Protein AF-A0A0G0EXT1-F1 (afdb_monomer_lite)

Radius of gyration: 15.48 Å; chains: 1; bounding box: 38×27×37 Å

Foldseek 3Di:
DDDPVAEAEDPDLPDDDDPNHHYHYDPVSVVSDQAADQEQEDEAPLQLDDPVSVVVCVVCVVSNYLKYWYKFFDADPNRNRRCVVVVSLVVSVKDWDADPVDPRMIIIIDD

Sequence (111 aa):
MLGSKNVHIIDNRKGKIKKGLINVLPLGYLKFHKIKADLFISTWALSESSKFSQDYVTEHDWFG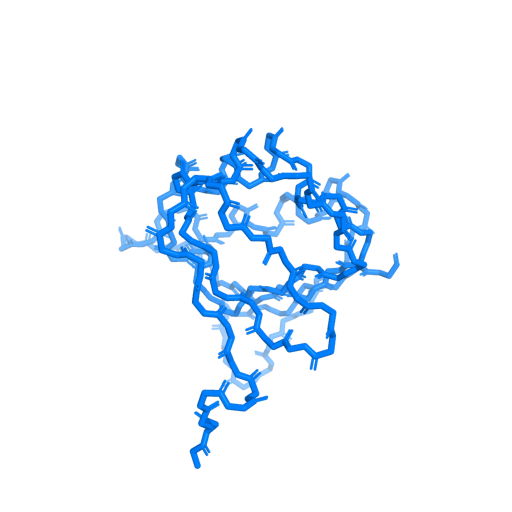AKSFLLTFQKGSKSFPYADNIGKLLREKGGTIKGISFLPNNYYGFKT

Secondary structure (DSSP, 8-state):
---TTTEEE--STT--PPTTSEEE--GGGGGGS----SEEEEESTTTTS-HHHHHHHHHTGGGG-SEEEEEEE---SS-TTTTHHHHHHHHTT-EEEE-TTSTTEEEEEE-

Structure (mmCIF, N/CA/C/O backbone):
data_AF-A0A0G0EXT1-F1
#
_entry.id   AF-A0A0G0EXT1-F1
#
loop_
_atom_site.group_PDB
_atom_site.id
_atom_site.type_symbol
_atom_site.label_atom_id
_atom_site.label_alt_id
_atom_site.label_comp_id
_atom_site.label_asym_id
_atom_site.labe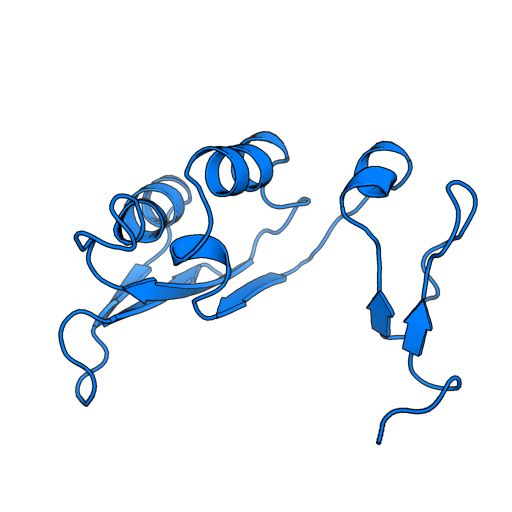l_entity_id
_atom_site.label_seq_id
_atom_site.pdbx_PDB_ins_code
_atom_site.Cartn_x
_atom_site.Cartn_y
_atom_site.Cartn_z
_atom_site.occupancy
_atom_site.B_iso_or_equiv
_atom_site.auth_seq_id
_atom_site.auth_comp_id
_atom_site.auth_asym_id
_atom_site.auth_atom_id
_atom_site.pdbx_PDB_model_num
ATOM 1 N N . MET A 1 1 ? -23.551 -10.662 0.046 1.00 52.56 1 MET A N 1
ATOM 2 C CA . MET A 1 1 ? -23.030 -9.334 0.451 1.00 52.56 1 MET A CA 1
ATOM 3 C C . MET A 1 1 ? -22.707 -9.352 1.935 1.00 52.56 1 MET A C 1
ATOM 5 O O . MET A 1 1 ? -23.465 -9.940 2.697 1.00 52.56 1 MET A O 1
ATOM 9 N N . LEU A 1 2 ? -21.595 -8.745 2.348 1.00 70.94 2 LEU A N 1
ATOM 10 C CA . LEU A 1 2 ? -21.266 -8.584 3.766 1.00 70.94 2 LEU A CA 1
ATOM 11 C C . LEU A 1 2 ? -22.110 -7.431 4.334 1.00 70.94 2 LEU A C 1
ATOM 13 O O . LEU A 1 2 ? -21.998 -6.306 3.862 1.00 70.94 2 LEU A O 1
ATOM 17 N N . GLY A 1 3 ? -22.992 -7.714 5.295 1.00 77.19 3 GLY A N 1
ATOM 18 C CA . GLY A 1 3 ? -23.817 -6.694 5.954 1.00 77.19 3 GLY A CA 1
ATOM 19 C C . GLY A 1 3 ? -23.104 -6.014 7.127 1.00 77.19 3 GLY A C 1
ATOM 20 O O . GLY A 1 3 ? -21.995 -6.396 7.504 1.00 77.19 3 GLY A O 1
ATOM 21 N N . SER A 1 4 ? -23.783 -5.065 7.777 1.00 77.00 4 SER A N 1
ATOM 22 C CA . SER A 1 4 ? -23.300 -4.337 8.970 1.00 77.00 4 SER A CA 1
ATOM 23 C C . SER A 1 4 ? -22.904 -5.233 10.153 1.00 77.00 4 SER A C 1
ATOM 25 O O . SER A 1 4 ? -22.195 -4.795 11.054 1.00 77.00 4 SER A O 1
ATOM 27 N N . LYS A 1 5 ? -23.322 -6.505 10.142 1.00 85.56 5 LYS A N 1
ATOM 28 C CA . LYS A 1 5 ? -22.896 -7.525 11.109 1.00 85.56 5 LYS A CA 1
ATOM 29 C C . LYS A 1 5 ? -21.440 -7.973 10.928 1.00 85.56 5 LYS A C 1
ATOM 31 O O . LYS A 1 5 ? -20.865 -8.472 11.883 1.00 85.56 5 LYS A O 1
ATOM 36 N N . ASN A 1 6 ? -20.860 -7.790 9.737 1.00 90.75 6 ASN A N 1
ATOM 37 C CA . ASN A 1 6 ? -19.523 -8.279 9.372 1.00 90.75 6 ASN A CA 1
ATOM 38 C C . ASN A 1 6 ? -18.531 -7.147 9.054 1.00 90.75 6 ASN A C 1
ATOM 40 O O . ASN A 1 6 ? -17.320 -7.368 9.086 1.00 90.75 6 ASN A O 1
ATOM 44 N N . VAL A 1 7 ? -19.031 -5.946 8.742 1.00 93.94 7 VAL A N 1
ATOM 45 C CA . VAL A 1 7 ? -18.221 -4.781 8.358 1.00 93.94 7 VAL A CA 1
ATOM 46 C C . VAL A 1 7 ? -18.471 -3.631 9.326 1.00 93.94 7 VAL A C 1
ATOM 48 O O . VAL A 1 7 ? -19.611 -3.225 9.544 1.00 93.94 7 VAL A O 1
ATOM 51 N N . HIS A 1 8 ? -17.395 -3.075 9.875 1.00 93.88 8 HIS A N 1
ATOM 52 C CA . HIS A 1 8 ? -17.411 -1.860 10.675 1.00 93.88 8 HIS A CA 1
ATOM 53 C C . HIS A 1 8 ? -16.685 -0.736 9.934 1.00 93.88 8 HIS A C 1
ATOM 55 O O . HIS A 1 8 ? -15.472 -0.787 9.750 1.00 93.88 8 HIS A O 1
ATOM 61 N N . ILE A 1 9 ? -17.424 0.291 9.521 1.00 94.50 9 ILE A N 1
ATOM 62 C CA . ILE A 1 9 ? -16.841 1.514 8.962 1.00 94.50 9 ILE A CA 1
ATOM 63 C C . ILE A 1 9 ? -16.478 2.448 10.120 1.00 94.50 9 ILE A C 1
ATOM 65 O O . ILE A 1 9 ? -17.316 2.722 10.980 1.00 94.50 9 ILE A O 1
ATOM 69 N N . ILE A 1 10 ? -15.230 2.915 10.147 1.00 94.56 10 ILE A N 1
ATOM 70 C CA . ILE A 1 10 ? -14.729 3.899 11.110 1.00 94.56 10 ILE A CA 1
ATOM 71 C C . ILE A 1 10 ? -14.854 5.280 10.463 1.00 94.56 10 ILE A C 1
ATOM 73 O O . ILE A 1 10 ? -13.997 5.709 9.696 1.00 94.56 10 ILE A O 1
ATOM 77 N N . ASP A 1 11 ? -15.948 5.969 10.758 1.00 93.19 11 ASP A N 1
ATOM 78 C CA . ASP A 1 11 ? -16.329 7.246 10.142 1.00 93.19 11 ASP A CA 1
ATOM 79 C C . ASP A 1 11 ? -15.909 8.483 10.953 1.00 93.19 11 ASP A C 1
ATOM 81 O O . ASP A 1 11 ? -16.135 9.616 10.535 1.00 93.19 11 ASP A O 1
ATOM 85 N N . ASN A 1 12 ? -15.256 8.291 12.101 1.00 92.31 12 ASN A N 1
ATOM 86 C CA . ASN A 1 12 ? -14.780 9.379 12.944 1.00 92.31 12 ASN A CA 1
ATOM 87 C C . ASN A 1 12 ? -13.476 9.025 13.675 1.00 92.31 12 ASN A C 1
ATOM 89 O O . ASN A 1 12 ? -13.129 7.861 13.865 1.00 92.31 12 ASN A O 1
ATOM 93 N N . ARG A 1 13 ? -12.768 10.058 14.152 1.00 92.56 13 ARG A N 1
ATOM 94 C CA . ARG A 1 13 ? -11.441 9.938 14.792 1.00 92.56 13 ARG A CA 1
ATOM 95 C C . ARG A 1 13 ? -11.430 9.127 16.092 1.00 92.56 13 ARG A C 1
ATOM 97 O O . ARG A 1 13 ? -10.363 8.698 16.511 1.00 92.56 13 ARG A O 1
ATOM 104 N N . LYS A 1 14 ? -12.582 8.985 16.754 1.00 91.81 14 LYS A N 1
ATOM 105 C CA . LYS A 1 14 ? -12.738 8.252 18.022 1.00 91.81 14 LYS A CA 1
ATOM 106 C C . LYS A 1 14 ? -13.292 6.840 17.813 1.00 91.81 14 LYS A C 1
ATOM 108 O O . LYS A 1 14 ? -13.469 6.117 18.797 1.00 91.81 14 LYS A O 1
ATOM 113 N N . GLY A 1 15 ? -13.597 6.460 16.570 1.00 91.50 15 GLY A N 1
ATOM 114 C CA . GLY A 1 15 ? -14.012 5.104 16.249 1.00 91.50 15 GLY A CA 1
ATOM 115 C C . GLY A 1 15 ? -12.933 4.108 16.662 1.00 91.50 15 GLY A C 1
ATOM 116 O O . GLY A 1 15 ? -11.756 4.440 16.766 1.00 91.50 15 GLY A O 1
ATOM 117 N N . LYS A 1 16 ? -13.345 2.886 16.988 1.00 91.62 16 LYS A N 1
ATOM 118 C CA . LYS A 1 16 ? -12.437 1.846 17.475 1.00 91.62 16 LYS A CA 1
ATOM 119 C C . LYS A 1 16 ? -12.490 0.661 16.536 1.00 91.62 16 LYS A C 1
ATOM 121 O O . LYS A 1 16 ? -13.555 0.306 16.044 1.00 91.62 16 LYS A O 1
ATOM 126 N N . ILE A 1 17 ? -11.353 -0.003 16.371 1.00 91.81 17 ILE A N 1
ATOM 127 C CA . ILE A 1 17 ? -11.312 -1.301 15.705 1.00 91.81 17 ILE A CA 1
ATOM 128 C C . ILE A 1 17 ? -12.162 -2.291 16.507 1.00 91.81 17 ILE A C 1
ATOM 130 O O . ILE A 1 17 ? -11.956 -2.475 17.709 1.00 91.81 17 ILE A O 1
ATOM 134 N N . LYS A 1 18 ? -13.108 -2.948 15.836 1.00 92.50 18 LYS A N 1
ATOM 135 C CA . LYS A 1 18 ? -13.932 -4.019 16.400 1.00 92.50 18 LYS A CA 1
ATOM 136 C C . LYS A 1 18 ? -13.345 -5.372 16.019 1.00 92.50 18 LYS A C 1
ATOM 138 O O . LYS A 1 18 ? -13.285 -5.723 14.840 1.00 92.50 18 LYS A O 1
ATOM 143 N N . LYS A 1 19 ? -12.908 -6.134 17.025 1.00 90.75 19 LYS A N 1
ATOM 144 C CA . LYS A 1 19 ? -12.367 -7.488 16.844 1.00 90.75 19 LYS A CA 1
ATOM 145 C C . LYS A 1 19 ? -13.422 -8.404 16.213 1.00 90.75 19 LYS A C 1
ATOM 147 O O . LYS A 1 19 ? -14.590 -8.335 16.575 1.00 90.75 19 LYS A O 1
ATOM 152 N N . GLY A 1 20 ? -12.991 -9.265 15.292 1.00 90.50 20 GLY A N 1
ATOM 153 C CA . GLY A 1 20 ? -13.863 -10.216 14.595 1.00 90.50 20 GLY A CA 1
ATOM 154 C C . GLY A 1 20 ? -14.627 -9.631 13.405 1.00 90.50 20 GLY A C 1
ATOM 155 O O . GLY A 1 20 ? -15.328 -10.376 12.731 1.00 90.50 20 GLY A O 1
ATOM 156 N N . LEU A 1 21 ? -14.477 -8.331 13.123 1.00 92.44 21 LEU A N 1
ATOM 157 C CA . LEU A 1 21 ? -15.096 -7.662 11.977 1.00 92.44 21 LEU A CA 1
ATOM 158 C C . LEU A 1 21 ? -14.049 -7.189 10.965 1.00 92.44 21 LEU A C 1
ATOM 160 O O . LEU A 1 21 ? -12.887 -6.949 11.304 1.00 92.44 21 LEU A O 1
ATOM 164 N N . ILE A 1 22 ? -14.495 -6.967 9.731 1.00 93.38 22 ILE A N 1
ATOM 165 C CA . ILE A 1 22 ? -13.734 -6.216 8.731 1.00 93.38 22 ILE A CA 1
ATOM 166 C C . ILE A 1 22 ? -13.868 -4.735 9.073 1.00 93.38 22 ILE A C 1
ATOM 168 O O . ILE A 1 22 ? -14.967 -4.185 9.042 1.00 93.38 22 ILE A O 1
ATOM 172 N N . ASN A 1 23 ? -12.757 -4.090 9.418 1.00 93.62 23 ASN A N 1
ATOM 173 C CA . ASN A 1 23 ? -12.745 -2.677 9.778 1.00 93.62 23 ASN A CA 1
ATOM 174 C C . ASN A 1 23 ? -12.294 -1.844 8.576 1.00 93.62 23 ASN A C 1
ATOM 176 O O . ASN A 1 23 ? -11.185 -2.030 8.080 1.00 93.62 23 ASN A O 1
ATOM 180 N N . VAL A 1 24 ? -13.141 -0.923 8.123 1.00 94.56 24 VAL A N 1
ATOM 181 C CA . VAL A 1 24 ? -12.814 0.026 7.053 1.00 94.56 24 VAL A CA 1
ATOM 182 C C . VAL A 1 24 ? -12.390 1.336 7.704 1.00 94.56 24 VAL A C 1
ATOM 184 O O . VAL A 1 24 ? -13.218 2.045 8.276 1.00 94.56 24 VAL A O 1
ATOM 187 N N . LEU A 1 25 ? -11.093 1.634 7.640 1.00 93.56 25 LEU A N 1
ATOM 188 C CA . LEU A 1 25 ? -10.484 2.827 8.223 1.00 93.56 25 LEU A CA 1
ATOM 189 C C . LEU A 1 25 ? -10.026 3.782 7.110 1.00 93.56 25 LEU A C 1
ATOM 191 O O . LEU A 1 25 ? -9.133 3.421 6.342 1.00 93.56 25 LEU A O 1
ATOM 195 N N . PRO A 1 26 ? -10.572 5.007 7.029 1.00 92.00 26 PRO A N 1
ATOM 196 C CA . PRO A 1 26 ? -10.030 6.041 6.159 1.00 92.00 26 PRO A CA 1
ATOM 197 C C . PRO A 1 26 ? -8.576 6.364 6.518 1.00 92.00 26 PRO A C 1
ATOM 199 O O . PRO A 1 26 ? -8.256 6.591 7.687 1.00 92.00 26 PRO A O 1
ATOM 202 N N . LEU A 1 27 ? -7.703 6.464 5.511 1.00 86.88 27 LEU A N 1
ATOM 203 C CA . LEU A 1 27 ? -6.266 6.695 5.712 1.00 86.88 27 LEU A CA 1
ATOM 204 C C . LEU A 1 27 ? -5.976 7.955 6.546 1.00 86.88 27 LEU A C 1
ATOM 206 O O . LEU A 1 27 ? -5.109 7.942 7.414 1.00 86.88 27 LEU A O 1
ATOM 210 N N . GLY A 1 28 ? -6.762 9.024 6.367 1.00 88.06 28 GLY A N 1
ATOM 211 C CA . GLY A 1 28 ? -6.628 10.268 7.138 1.00 88.06 28 GLY A CA 1
ATOM 212 C C . GLY A 1 28 ? -6.860 10.114 8.648 1.00 88.06 28 GLY A C 1
ATOM 213 O O . GLY A 1 28 ? -6.483 10.998 9.424 1.00 88.06 28 GLY A O 1
ATOM 214 N N . TYR A 1 29 ? -7.456 9.002 9.085 1.00 91.50 29 TYR A N 1
ATOM 215 C CA . TYR A 1 29 ? -7.648 8.681 10.497 1.00 91.50 29 TYR A CA 1
ATOM 216 C C . TYR A 1 29 ? -6.584 7.742 11.058 1.00 91.50 29 TYR A C 1
ATOM 218 O O . TYR A 1 29 ? -6.552 7.553 12.274 1.00 91.50 29 TYR A O 1
ATOM 226 N N . LEU A 1 30 ? -5.681 7.209 10.229 1.00 88.31 30 LEU A N 1
ATOM 227 C CA . LEU A 1 30 ? -4.645 6.272 10.659 1.00 88.31 30 LEU A CA 1
ATOM 228 C C . LEU A 1 30 ? -3.814 6.815 11.827 1.00 88.31 30 LEU A C 1
ATOM 230 O O . LEU A 1 30 ? -3.578 6.094 12.785 1.00 88.31 30 LEU A O 1
ATOM 234 N N . LYS A 1 31 ? -3.460 8.105 11.822 1.00 88.50 31 LYS A N 1
ATOM 235 C CA . LYS A 1 31 ? -2.688 8.740 12.909 1.00 88.50 31 LYS A CA 1
ATOM 236 C C . LYS A 1 31 ? -3.354 8.696 14.292 1.00 88.50 31 LYS A C 1
ATOM 238 O O . LYS A 1 31 ? -2.689 8.919 15.296 1.00 88.50 31 LYS A O 1
ATOM 243 N N . PHE A 1 32 ? -4.661 8.438 14.353 1.00 91.12 32 PHE A N 1
ATOM 244 C CA . PHE A 1 32 ? -5.412 8.282 15.603 1.00 91.12 32 PHE A CA 1
ATOM 245 C C . PHE A 1 32 ? -5.563 6.811 16.024 1.00 91.12 32 PHE A C 1
ATOM 247 O O . PHE A 1 32 ? -6.160 6.529 17.060 1.00 91.12 32 PHE A O 1
ATOM 254 N N . HIS A 1 33 ? -5.032 5.874 15.235 1.00 89.50 33 HIS A N 1
ATOM 255 C CA . HIS A 1 33 ? -5.193 4.439 15.422 1.00 89.50 33 HIS A CA 1
ATOM 256 C C . HIS A 1 33 ? -3.832 3.746 15.437 1.00 89.50 33 HIS A C 1
ATOM 258 O O . HIS A 1 33 ? -3.044 3.844 14.501 1.00 89.50 33 HIS A O 1
ATOM 264 N N . LYS A 1 34 ? -3.566 2.967 16.486 1.00 85.44 34 LYS A N 1
ATOM 265 C CA . LYS A 1 34 ? -2.390 2.098 16.519 1.00 85.44 34 LYS A CA 1
ATOM 266 C C . LYS A 1 34 ? -2.711 0.795 15.793 1.00 85.44 34 LYS A C 1
ATOM 268 O O . LYS A 1 34 ? -3.387 -0.068 16.349 1.00 85.44 34 LYS A O 1
ATOM 273 N N . ILE A 1 35 ? -2.238 0.670 14.557 1.00 88.19 35 ILE A N 1
ATOM 274 C CA . ILE A 1 35 ? -2.371 -0.552 13.762 1.00 88.19 35 ILE A CA 1
ATOM 275 C C . ILE A 1 35 ? -1.120 -1.407 13.943 1.00 88.19 35 ILE A C 1
ATOM 277 O O . ILE A 1 35 ? 0.001 -0.904 13.929 1.00 88.19 35 ILE A O 1
ATOM 281 N N . LYS A 1 36 ? -1.334 -2.705 14.141 1.00 89.50 36 LYS A N 1
ATOM 282 C CA . LYS A 1 36 ? -0.294 -3.726 14.090 1.00 89.50 36 LYS A CA 1
ATOM 283 C C . LYS A 1 36 ? -0.874 -4.906 13.330 1.00 89.50 36 LYS A C 1
ATOM 285 O O . LYS A 1 36 ? -1.574 -5.728 13.916 1.00 89.50 36 LYS A O 1
ATOM 290 N N . ALA A 1 37 ? -0.672 -4.908 12.021 1.00 91.19 37 ALA A N 1
ATOM 291 C CA . ALA A 1 37 ? -1.109 -6.002 11.170 1.00 91.19 37 ALA A CA 1
ATOM 292 C C . ALA A 1 37 ? -0.109 -7.164 11.239 1.00 91.19 37 ALA A C 1
ATOM 294 O O . ALA A 1 37 ? 1.081 -6.953 11.448 1.00 91.19 37 ALA A O 1
ATOM 295 N N . ASP A 1 38 ? -0.579 -8.390 11.029 1.00 94.25 38 ASP A N 1
ATOM 296 C CA . ASP A 1 38 ? 0.308 -9.543 10.829 1.00 94.25 38 ASP A CA 1
ATOM 297 C C . ASP A 1 38 ? 0.723 -9.671 9.351 1.00 94.25 38 ASP A C 1
ATOM 299 O O . ASP A 1 38 ? 1.854 -10.055 9.040 1.00 94.25 38 ASP A O 1
ATOM 303 N N . LEU A 1 39 ? -0.178 -9.274 8.445 1.00 96.31 39 LEU A N 1
ATOM 304 C CA . LEU A 1 39 ? -0.050 -9.378 6.995 1.00 96.31 39 LEU A CA 1
ATOM 305 C C . LEU A 1 39 ? -0.512 -8.082 6.316 1.00 96.31 39 LEU A C 1
ATOM 307 O O . LEU A 1 39 ? -1.621 -7.607 6.564 1.00 96.31 39 LEU A O 1
ATOM 311 N N . PHE A 1 40 ? 0.316 -7.555 5.418 1.00 96.56 40 PHE A N 1
ATOM 312 C CA . PHE A 1 40 ? -0.058 -6.486 4.498 1.00 96.56 40 PHE A CA 1
ATOM 313 C C . PHE A 1 40 ? -0.345 -7.066 3.111 1.00 96.56 40 PHE A C 1
ATOM 315 O O . PHE A 1 40 ? 0.492 -7.772 2.542 1.00 96.56 40 PHE A O 1
ATOM 322 N N . ILE A 1 41 ? -1.520 -6.754 2.561 1.00 97.38 41 ILE A N 1
ATOM 323 C CA . ILE A 1 41 ? -1.939 -7.196 1.228 1.00 97.38 41 ILE A CA 1
ATOM 324 C C . ILE A 1 41 ? -2.213 -5.974 0.361 1.00 97.38 41 ILE A C 1
ATOM 326 O O . ILE A 1 41 ? -2.991 -5.102 0.746 1.00 97.38 41 ILE A O 1
ATOM 330 N N . SER A 1 42 ? -1.627 -5.931 -0.831 1.00 97.06 42 SER A N 1
ATOM 331 C CA . SER A 1 42 ? -2.043 -4.986 -1.864 1.00 97.06 42 SER A CA 1
ATOM 332 C C . SER A 1 42 ? -1.945 -5.630 -3.232 1.00 97.06 42 SER A C 1
ATOM 334 O O . SER A 1 42 ? -0.863 -6.028 -3.661 1.00 97.06 42 SER A O 1
ATOM 336 N N . THR A 1 43 ? -3.087 -5.735 -3.906 1.00 95.50 43 THR A N 1
ATOM 337 C CA . THR A 1 43 ? -3.162 -6.313 -5.241 1.00 95.50 43 THR A CA 1
ATOM 338 C C . THR A 1 43 ? -3.314 -5.207 -6.285 1.00 95.50 43 THR A C 1
ATOM 340 O O . THR A 1 43 ? -4.422 -4.700 -6.452 1.00 95.50 43 THR A O 1
ATOM 343 N N . TRP A 1 44 ? -2.216 -4.805 -6.937 1.00 96.31 44 TRP A N 1
ATOM 344 C CA . TRP A 1 44 ? -2.072 -3.681 -7.887 1.00 96.31 44 TRP A CA 1
ATOM 345 C C . TRP A 1 44 ? -2.375 -2.277 -7.346 1.00 96.31 44 TRP A C 1
ATOM 347 O O . TRP A 1 44 ? -1.780 -1.308 -7.804 1.00 96.31 44 TRP A O 1
ATOM 357 N N . ALA A 1 45 ? -3.216 -2.138 -6.320 1.00 96.81 45 ALA A N 1
ATOM 358 C CA . ALA A 1 45 ? -3.610 -0.832 -5.798 1.00 96.81 45 ALA A CA 1
ATOM 359 C C . ALA A 1 45 ? -2.409 0.032 -5.371 1.00 96.81 45 ALA A C 1
ATOM 361 O O . ALA A 1 45 ? -2.374 1.225 -5.664 1.00 96.81 45 ALA A O 1
ATOM 362 N N . LEU A 1 46 ? -1.404 -0.547 -4.703 1.00 96.88 46 LEU A N 1
ATOM 363 C CA . LEU A 1 46 ? -0.233 0.215 -4.263 1.00 96.88 46 LEU A CA 1
ATOM 364 C C . LEU A 1 46 ? 0.723 0.548 -5.421 1.00 96.88 46 LEU A C 1
ATOM 366 O O . LEU A 1 46 ? 1.259 1.652 -5.453 1.00 96.88 46 LEU A O 1
ATOM 370 N N . SER A 1 47 ? 0.917 -0.354 -6.388 1.00 97.69 47 SER A N 1
ATOM 371 C CA . SER A 1 47 ? 1.766 -0.085 -7.560 1.00 97.69 47 SER A CA 1
ATOM 372 C C . SER A 1 47 ? 1.141 0.924 -8.526 1.00 97.69 47 SER A C 1
ATOM 374 O O . SER A 1 47 ? 1.861 1.690 -9.160 1.00 97.69 47 SER A O 1
ATOM 376 N N . GLU A 1 48 ? -0.187 0.972 -8.607 1.00 97.69 48 GLU A N 1
ATOM 377 C CA . GLU A 1 48 ? -0.940 1.956 -9.397 1.00 97.69 48 GLU A CA 1
ATOM 378 C C . GLU A 1 48 ? -1.120 3.297 -8.676 1.00 97.69 48 GLU A C 1
ATOM 380 O O . GLU A 1 48 ? -1.583 4.275 -9.264 1.00 97.69 48 GLU A O 1
ATOM 385 N N . SER A 1 49 ? -0.725 3.367 -7.405 1.00 96.50 49 SER A N 1
ATOM 386 C CA . SER A 1 49 ? -0.755 4.601 -6.633 1.00 96.50 49 SER A CA 1
ATOM 387 C C . SER A 1 49 ? 0.455 5.488 -6.927 1.00 96.50 49 SER A C 1
ATOM 389 O O . SER A 1 49 ? 1.510 5.041 -7.381 1.00 96.50 49 SER A O 1
ATOM 391 N N . SER A 1 50 ? 0.313 6.775 -6.606 1.00 96.19 50 SER A N 1
ATOM 392 C CA . SER A 1 50 ? 1.414 7.737 -6.683 1.00 96.19 50 SER A CA 1
ATOM 393 C C . SER A 1 50 ? 2.619 7.308 -5.836 1.00 96.19 50 SER A C 1
ATOM 395 O O . SER A 1 50 ? 2.459 6.631 -4.818 1.00 96.19 50 SER A O 1
ATOM 397 N N . LYS A 1 51 ? 3.821 7.785 -6.189 1.00 96.25 51 LYS A N 1
ATOM 398 C CA . LYS A 1 51 ? 5.021 7.566 -5.367 1.00 96.25 51 LYS A CA 1
ATOM 399 C C . LYS A 1 51 ? 4.809 8.022 -3.919 1.00 96.25 51 LYS A C 1
ATOM 401 O O . LYS A 1 51 ? 5.140 7.283 -3.005 1.00 96.25 51 LYS A O 1
ATOM 406 N N . PHE A 1 52 ? 4.173 9.178 -3.720 1.00 95.75 52 PHE A N 1
ATOM 407 C CA . PHE A 1 52 ? 3.825 9.689 -2.392 1.00 95.75 52 PHE A CA 1
ATOM 408 C C . PHE A 1 52 ? 3.019 8.671 -1.568 1.00 95.75 52 PHE A C 1
ATOM 410 O O . PHE A 1 52 ? 3.304 8.444 -0.398 1.00 95.75 52 PHE A O 1
ATOM 417 N N . SER A 1 53 ? 2.030 8.016 -2.178 1.00 95.12 53 SER A N 1
ATOM 418 C CA . SER A 1 53 ? 1.222 6.994 -1.504 1.00 95.12 53 SER A CA 1
ATOM 419 C C . SER A 1 53 ? 2.026 5.734 -1.168 1.00 95.12 53 SER A C 1
ATOM 421 O O . SER A 1 53 ? 1.800 5.135 -0.118 1.00 95.12 53 SER A O 1
ATOM 423 N N . GLN A 1 54 ? 2.959 5.332 -2.038 1.00 96.44 54 GLN A N 1
ATOM 424 C CA . GLN A 1 54 ? 3.864 4.209 -1.774 1.00 96.44 54 GLN A CA 1
ATOM 425 C C . GLN A 1 54 ? 4.815 4.526 -0.614 1.00 96.44 54 GLN A C 1
ATOM 427 O O . GLN A 1 54 ? 4.928 3.733 0.323 1.00 96.44 54 GLN A O 1
ATOM 432 N N . ASP A 1 55 ? 5.433 5.709 -0.651 1.00 95.50 55 ASP A N 1
ATOM 433 C CA . ASP A 1 55 ? 6.337 6.204 0.387 1.00 95.50 55 ASP A CA 1
ATOM 434 C C . ASP A 1 55 ? 5.608 6.263 1.736 1.00 95.50 55 ASP A C 1
ATOM 436 O O . ASP A 1 55 ? 6.094 5.701 2.715 1.00 95.50 55 ASP A O 1
ATOM 440 N N . TYR A 1 56 ? 4.381 6.799 1.764 1.00 94.12 56 TYR A N 1
ATOM 441 C CA . TYR A 1 56 ? 3.555 6.872 2.970 1.00 94.12 56 TYR A CA 1
ATOM 442 C C . TYR A 1 56 ? 3.389 5.513 3.664 1.00 94.12 56 TYR A C 1
ATOM 444 O O . TYR A 1 56 ? 3.551 5.415 4.880 1.00 94.12 56 TYR A O 1
ATOM 452 N N . VAL A 1 57 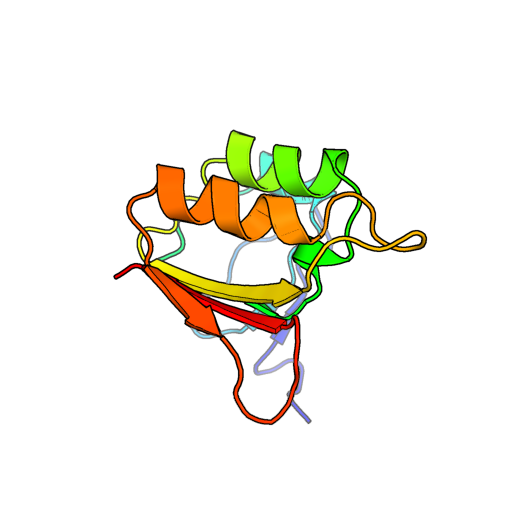? 3.081 4.449 2.912 1.00 93.62 57 VAL A N 1
ATOM 453 C CA . VAL A 1 57 ? 2.941 3.096 3.480 1.00 93.62 57 VAL A CA 1
ATOM 454 C C . VAL A 1 57 ? 4.261 2.624 4.092 1.00 93.62 57 VAL A C 1
ATOM 456 O O . VAL A 1 57 ? 4.262 2.047 5.182 1.00 93.62 57 VAL A O 1
ATOM 459 N N . THR A 1 58 ? 5.384 2.884 3.421 1.00 93.06 58 THR A N 1
ATOM 460 C CA . THR A 1 58 ? 6.709 2.451 3.890 1.00 93.06 58 THR A CA 1
ATOM 461 C C . THR A 1 58 ? 7.208 3.238 5.100 1.00 93.06 58 THR A C 1
ATOM 463 O O . THR A 1 58 ? 7.733 2.633 6.033 1.00 93.06 58 THR A O 1
ATOM 466 N N . GLU A 1 59 ? 6.974 4.552 5.141 1.00 93.06 59 GLU A N 1
ATOM 467 C CA . GLU A 1 59 ? 7.288 5.430 6.277 1.00 93.06 59 GLU A CA 1
ATOM 468 C C . GLU A 1 59 ? 6.480 5.061 7.527 1.00 93.06 59 GLU A C 1
ATOM 470 O O . GLU A 1 59 ? 6.952 5.229 8.649 1.00 93.06 59 GLU A O 1
ATOM 475 N N . HIS A 1 60 ? 5.286 4.490 7.345 1.00 91.94 60 HIS A N 1
ATOM 476 C CA . HIS A 1 60 ? 4.457 3.952 8.428 1.00 91.94 60 HIS A CA 1
ATOM 477 C C . HIS A 1 60 ? 4.725 2.461 8.697 1.00 91.94 60 HIS A C 1
ATOM 479 O O . HIS A 1 60 ? 3.854 1.760 9.220 1.00 91.94 60 HIS A O 1
ATOM 485 N N . ASP A 1 61 ? 5.912 1.975 8.318 1.00 92.88 61 ASP A N 1
ATOM 486 C CA . ASP A 1 61 ? 6.391 0.599 8.494 1.00 92.88 61 ASP A CA 1
ATOM 487 C C . ASP A 1 61 ? 5.350 -0.456 8.103 1.00 92.88 61 ASP A C 1
ATOM 489 O O . ASP A 1 61 ? 5.105 -1.423 8.825 1.00 92.88 61 ASP A O 1
ATOM 493 N N . TRP A 1 62 ? 4.668 -0.243 6.974 1.00 94.25 62 TRP A N 1
ATOM 494 C CA . TRP A 1 62 ? 3.645 -1.162 6.466 1.00 94.25 62 TRP A CA 1
ATOM 495 C C . TRP A 1 62 ? 2.558 -1.489 7.498 1.00 94.25 62 TRP A C 1
ATOM 497 O O . TRP A 1 62 ? 2.035 -2.604 7.558 1.00 94.25 62 TRP A O 1
ATOM 507 N N . PHE A 1 63 ? 2.244 -0.513 8.352 1.00 93.38 63 PHE A N 1
ATOM 508 C CA . PHE A 1 63 ? 1.281 -0.632 9.446 1.00 93.38 63 PHE A CA 1
ATOM 509 C C . PHE A 1 63 ? 1.625 -1.770 10.429 1.00 93.38 63 PHE A C 1
ATOM 511 O O . PHE A 1 63 ? 0.742 -2.428 10.995 1.00 93.38 63 PHE A O 1
ATOM 518 N N . GLY A 1 64 ? 2.929 -2.002 10.622 1.00 93.56 64 GLY A N 1
ATOM 519 C CA . GLY A 1 64 ? 3.504 -3.006 11.517 1.00 93.56 64 GLY A CA 1
ATOM 520 C C . GLY A 1 64 ? 3.499 -4.435 10.969 1.00 93.56 64 GLY A C 1
ATOM 521 O O . GLY A 1 64 ? 3.7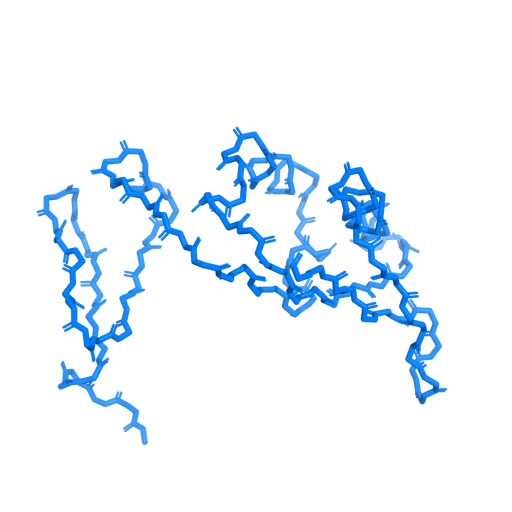96 -5.362 11.728 1.00 93.56 64 GLY A O 1
ATOM 522 N N . ALA A 1 65 ? 3.147 -4.624 9.693 1.00 96.19 65 ALA A N 1
ATOM 523 C CA . ALA A 1 65 ? 3.082 -5.936 9.064 1.00 96.19 65 ALA A CA 1
ATOM 524 C C . ALA A 1 65 ? 4.456 -6.598 8.942 1.00 96.19 65 ALA A C 1
ATOM 526 O O . ALA A 1 65 ? 5.434 -5.995 8.499 1.00 96.19 65 ALA A O 1
ATOM 527 N N . LYS A 1 66 ? 4.511 -7.886 9.294 1.00 95.00 66 LYS A N 1
ATOM 528 C CA . LYS A 1 66 ? 5.713 -8.717 9.125 1.00 95.00 66 LYS A CA 1
ATOM 529 C C . LYS A 1 66 ? 5.659 -9.565 7.864 1.00 95.00 66 LYS A C 1
ATOM 531 O O . LYS A 1 66 ? 6.712 -9.823 7.278 1.00 95.00 66 LYS A O 1
ATOM 536 N N . SER A 1 67 ? 4.458 -9.981 7.472 1.00 97.88 67 SER A N 1
ATOM 537 C CA . SER A 1 67 ? 4.209 -10.747 6.256 1.00 97.88 67 SER A CA 1
ATOM 538 C C . SER A 1 67 ? 3.608 -9.866 5.167 1.00 97.88 67 SER A C 1
ATOM 540 O O . SER A 1 67 ? 2.917 -8.886 5.452 1.00 97.88 67 SER A O 1
ATOM 542 N N . PHE A 1 68 ? 3.851 -10.233 3.913 1.00 97.94 68 PHE A N 1
ATOM 543 C CA . PHE A 1 68 ? 3.472 -9.449 2.744 1.00 97.94 68 PHE A CA 1
ATOM 544 C C . PHE A 1 68 ? 2.929 -10.343 1.635 1.00 97.94 68 PHE A C 1
ATOM 546 O O . PHE A 1 68 ? 3.536 -11.363 1.303 1.00 97.94 68 PHE A O 1
ATOM 553 N N . LEU A 1 69 ? 1.831 -9.899 1.025 1.00 97.94 69 LEU A N 1
ATOM 554 C CA . LEU A 1 69 ? 1.350 -10.370 -0.268 1.00 97.94 69 LEU A CA 1
ATOM 555 C C . LEU A 1 69 ? 1.112 -9.155 -1.163 1.00 97.94 69 LEU A C 1
ATOM 557 O O . LEU A 1 69 ? 0.146 -8.412 -0.992 1.00 97.94 69 LEU A O 1
ATOM 561 N N . LEU A 1 70 ? 2.005 -8.948 -2.118 1.00 98.19 70 LEU A N 1
ATOM 562 C CA . LEU A 1 70 ? 1.952 -7.815 -3.030 1.00 98.19 70 LEU A CA 1
ATOM 563 C C . LEU A 1 70 ? 1.777 -8.323 -4.453 1.00 98.19 70 LEU A C 1
ATOM 565 O O . LEU A 1 70 ? 2.406 -9.304 -4.844 1.00 98.19 70 LEU A O 1
ATOM 569 N N . THR A 1 71 ? 0.969 -7.637 -5.247 1.00 98.12 71 THR A N 1
ATOM 570 C CA . THR A 1 71 ? 1.051 -7.750 -6.703 1.00 98.12 71 THR A CA 1
ATOM 571 C C . THR A 1 71 ? 1.338 -6.392 -7.297 1.00 98.12 71 THR A C 1
ATOM 573 O O . THR A 1 71 ? 0.834 -5.370 -6.830 1.00 98.12 71 THR A O 1
ATOM 576 N N . PHE A 1 72 ? 2.207 -6.393 -8.297 1.00 98.50 72 PHE A N 1
ATOM 577 C CA . PHE A 1 72 ? 2.648 -5.185 -8.968 1.00 98.50 72 PHE A CA 1
ATOM 578 C C . PHE A 1 72 ? 3.072 -5.502 -10.396 1.00 98.50 72 PHE A C 1
ATOM 580 O O . PHE A 1 72 ? 3.319 -6.654 -10.764 1.00 98.50 72 PHE A O 1
ATOM 587 N N . GLN A 1 73 ? 3.167 -4.456 -11.198 1.00 98.19 73 GLN A N 1
ATOM 588 C CA . GLN A 1 73 ? 3.522 -4.500 -12.602 1.00 98.19 73 GLN A CA 1
ATOM 589 C C . GLN A 1 73 ? 4.809 -3.721 -12.860 1.00 98.19 73 GLN A C 1
ATOM 591 O O . GLN A 1 73 ? 5.227 -2.883 -12.060 1.00 98.19 73 GLN A O 1
ATOM 596 N N . LYS A 1 74 ? 5.437 -3.986 -14.003 1.00 98.06 74 LYS A N 1
ATOM 597 C CA . LYS A 1 74 ? 6.527 -3.157 -14.514 1.00 98.06 74 LYS A CA 1
ATOM 598 C C . LYS A 1 74 ? 6.036 -1.720 -14.716 1.00 98.06 74 LYS A C 1
ATOM 600 O O . LYS A 1 74 ? 4.895 -1.507 -15.130 1.00 98.06 74 LYS A O 1
ATOM 605 N N . GLY A 1 75 ? 6.914 -0.749 -14.463 1.00 97.06 75 GLY A N 1
ATOM 606 C CA . GLY A 1 75 ? 6.638 0.660 -14.721 1.00 97.06 75 GLY A CA 1
ATOM 607 C C . GLY A 1 75 ? 6.173 0.914 -16.160 1.00 97.06 75 GLY A C 1
ATOM 608 O O . GLY A 1 75 ? 6.611 0.257 -17.109 1.00 97.06 75 GLY A O 1
ATOM 609 N N . SER A 1 76 ? 5.270 1.877 -16.317 1.00 96.62 76 SER A N 1
ATOM 610 C CA . SER A 1 76 ? 4.734 2.321 -17.609 1.00 96.62 76 SER A CA 1
ATOM 611 C C . SER A 1 76 ? 4.539 3.838 -17.617 1.00 96.62 76 SER A C 1
ATOM 613 O O . SER A 1 76 ? 4.699 4.489 -16.588 1.00 96.62 76 SER A O 1
ATOM 615 N N . LYS A 1 77 ? 4.141 4.419 -18.756 1.00 96.88 77 LYS A N 1
ATOM 616 C CA . LYS A 1 77 ? 3.850 5.861 -18.839 1.00 96.88 77 LYS A CA 1
ATOM 617 C C . LYS A 1 77 ? 2.747 6.295 -17.860 1.00 96.88 77 LYS A C 1
ATOM 619 O O . LYS A 1 77 ? 2.852 7.368 -17.280 1.00 96.88 77 LYS A O 1
ATOM 624 N N . SER A 1 78 ? 1.719 5.465 -17.670 1.00 96.44 78 SER A N 1
ATOM 625 C CA . SER A 1 78 ? 0.606 5.753 -16.751 1.00 96.44 78 SER A CA 1
ATOM 626 C C . SER A 1 78 ? 0.960 5.481 -15.289 1.00 96.44 78 SER A C 1
ATOM 628 O O . SER A 1 78 ? 0.439 6.144 -14.400 1.00 96.44 78 SER A O 1
ATOM 630 N N . PHE A 1 79 ? 1.870 4.534 -15.043 1.00 97.06 79 PHE A N 1
ATOM 631 C CA . PHE A 1 79 ? 2.302 4.133 -13.703 1.00 97.06 79 PHE A CA 1
ATOM 632 C C . PHE A 1 79 ? 3.834 4.078 -13.635 1.00 97.06 79 PHE A C 1
ATOM 634 O O . PHE A 1 79 ? 4.416 2.988 -13.630 1.00 97.06 79 PHE A O 1
ATOM 641 N N . PRO A 1 80 ? 4.514 5.239 -13.620 1.00 97.56 80 PRO A N 1
ATOM 642 C CA . PRO A 1 80 ? 5.974 5.299 -13.715 1.00 97.56 80 PRO A CA 1
ATOM 643 C C . PRO A 1 80 ? 6.693 4.709 -12.496 1.00 97.56 80 PRO A C 1
ATOM 645 O O . PRO A 1 80 ? 7.877 4.414 -12.583 1.00 97.56 80 PRO A O 1
ATOM 648 N N . TYR A 1 81 ? 5.983 4.514 -11.380 1.00 97.75 81 TYR A N 1
ATOM 649 C CA . TYR A 1 81 ? 6.527 3.999 -10.121 1.00 97.75 81 TYR A CA 1
ATOM 650 C C . TYR A 1 81 ? 6.006 2.599 -9.761 1.00 97.75 81 TYR A C 1
ATOM 652 O O . TYR A 1 81 ? 6.138 2.175 -8.615 1.00 97.75 81 TYR A O 1
ATOM 660 N N . ALA A 1 82 ? 5.371 1.880 -10.690 1.00 97.69 82 ALA A N 1
ATOM 661 C CA . ALA A 1 82 ? 4.736 0.598 -10.374 1.00 97.69 82 ALA A CA 1
ATOM 662 C C . ALA A 1 82 ? 5.728 -0.490 -9.929 1.00 97.69 82 ALA A C 1
ATOM 664 O O . ALA A 1 82 ? 5.437 -1.276 -9.026 1.00 97.69 82 ALA A O 1
ATOM 665 N N . ASP A 1 83 ? 6.923 -0.508 -10.514 1.00 96.25 83 ASP A N 1
ATOM 666 C CA . ASP A 1 83 ? 7.976 -1.480 -10.216 1.00 96.25 83 ASP A CA 1
ATOM 667 C C . ASP A 1 83 ? 8.754 -1.171 -8.929 1.00 96.25 83 A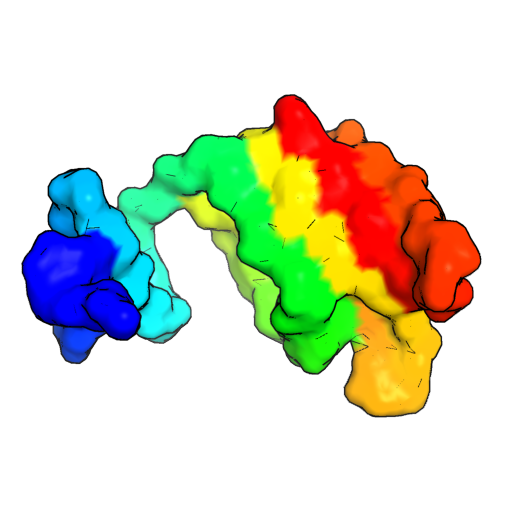SP A C 1
ATOM 669 O O . ASP A 1 83 ? 9.420 -2.060 -8.386 1.00 96.25 83 ASP A O 1
ATOM 673 N N . ASN A 1 84 ? 8.612 0.041 -8.379 1.00 97.38 84 ASN A N 1
ATOM 674 C CA . ASN A 1 84 ? 9.198 0.424 -7.095 1.00 97.38 84 ASN A CA 1
ATOM 675 C C . ASN A 1 84 ? 8.737 -0.500 -5.954 1.00 97.38 84 ASN A C 1
ATOM 677 O O . ASN A 1 84 ? 9.517 -0.799 -5.053 1.00 97.38 84 ASN A O 1
ATOM 681 N N . ILE A 1 85 ? 7.521 -1.053 -6.031 1.00 97.62 85 ILE A N 1
ATOM 682 C CA . ILE A 1 85 ? 7.016 -2.039 -5.061 1.00 97.62 85 ILE A CA 1
ATOM 683 C C . ILE A 1 85 ? 7.954 -3.245 -4.934 1.00 97.62 85 ILE A C 1
ATOM 685 O O . ILE A 1 85 ? 8.206 -3.724 -3.828 1.00 97.62 85 ILE A O 1
ATOM 689 N N . GLY A 1 86 ? 8.532 -3.702 -6.048 1.00 96.88 86 GLY A N 1
ATOM 690 C CA . GLY A 1 86 ? 9.497 -4.796 -6.038 1.00 96.88 86 GLY A CA 1
ATOM 691 C C . GLY A 1 86 ? 10.793 -4.435 -5.308 1.00 96.88 86 GLY A C 1
ATOM 692 O O . GLY A 1 86 ? 11.346 -5.265 -4.587 1.00 96.88 86 GLY A O 1
ATOM 693 N N . LY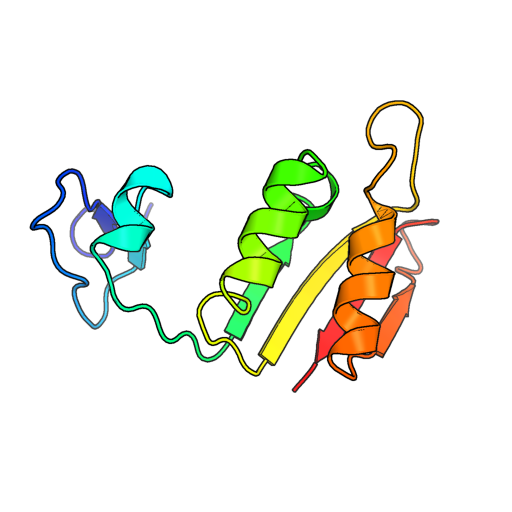S A 1 87 ? 11.270 -3.193 -5.448 1.00 96.69 87 LYS A N 1
ATOM 694 C CA . LYS A 1 87 ? 12.430 -2.695 -4.696 1.00 96.69 87 LYS A CA 1
ATOM 695 C C . LYS A 1 87 ? 12.131 -2.669 -3.194 1.00 96.69 87 LYS A C 1
ATOM 697 O O . LYS A 1 87 ? 12.861 -3.291 -2.426 1.00 96.69 87 LYS A O 1
ATOM 702 N N . LEU A 1 88 ? 11.026 -2.034 -2.806 1.00 96.19 88 LEU A N 1
ATOM 703 C CA . LEU A 1 88 ? 10.620 -1.881 -1.406 1.00 96.19 88 LEU A CA 1
ATOM 704 C C . LEU A 1 88 ? 10.420 -3.234 -0.704 1.00 96.19 88 LEU A C 1
ATOM 706 O O . LEU A 1 88 ? 10.800 -3.417 0.451 1.00 96.19 88 LEU A O 1
ATOM 710 N N . LEU A 1 89 ? 9.859 -4.218 -1.411 1.00 96.69 89 LEU A N 1
ATOM 711 C CA . LEU A 1 89 ? 9.697 -5.566 -0.876 1.00 96.69 89 LEU A CA 1
ATOM 712 C C . LEU A 1 89 ? 11.045 -6.275 -0.660 1.00 96.69 89 LEU A C 1
ATOM 714 O O . LEU A 1 89 ? 11.231 -6.935 0.364 1.00 96.69 89 LEU A O 1
ATOM 718 N N . ARG A 1 90 ? 11.993 -6.149 -1.599 1.00 96.44 90 ARG A N 1
ATOM 719 C CA . ARG A 1 90 ? 13.334 -6.749 -1.464 1.00 96.44 90 ARG A CA 1
ATOM 720 C C . ARG A 1 90 ? 14.114 -6.160 -0.294 1.00 96.44 90 ARG A C 1
ATOM 722 O O . ARG A 1 90 ? 14.789 -6.911 0.399 1.00 96.44 90 ARG A O 1
ATOM 729 N N . GLU A 1 91 ? 13.981 -4.861 -0.031 1.00 95.25 91 GLU A N 1
ATOM 730 C CA . GLU A 1 91 ? 14.588 -4.203 1.141 1.00 95.25 91 GLU A CA 1
ATOM 731 C C . GLU A 1 91 ? 14.090 -4.800 2.465 1.00 95.25 91 GLU A C 1
ATOM 733 O O . GLU A 1 91 ? 14.817 -4.827 3.455 1.00 95.25 91 GLU A O 1
ATOM 738 N N . LYS A 1 92 ? 12.872 -5.354 2.479 1.00 94.50 92 LYS A N 1
ATOM 739 C CA . LYS A 1 92 ? 12.323 -6.100 3.618 1.00 94.50 92 LYS A CA 1
ATOM 740 C C . LYS A 1 92 ? 12.695 -7.591 3.609 1.00 94.50 92 LYS A C 1
ATOM 742 O O . LYS A 1 92 ? 12.247 -8.320 4.489 1.00 94.50 92 LYS A O 1
ATOM 747 N N . GLY A 1 93 ? 13.500 -8.061 2.654 1.00 96.00 93 GLY A N 1
ATOM 748 C CA . GLY A 1 93 ? 13.881 -9.470 2.502 1.00 96.00 93 GLY A CA 1
ATOM 749 C C . GLY A 1 93 ? 12.830 -10.329 1.793 1.00 96.00 93 GLY A C 1
ATOM 750 O O . GLY A 1 93 ? 12.815 -11.547 1.961 1.00 96.00 93 GLY A O 1
ATOM 751 N N . GLY A 1 94 ? 11.914 -9.714 1.041 1.00 97.00 94 GLY A N 1
ATOM 752 C CA . GLY A 1 94 ? 10.893 -10.437 0.293 1.00 97.00 94 GLY A CA 1
ATOM 753 C C . GLY A 1 94 ? 11.375 -11.011 -1.040 1.00 97.00 94 GLY A C 1
ATOM 754 O O . GLY A 1 94 ? 12.376 -10.595 -1.623 1.00 97.00 94 GLY A O 1
ATOM 755 N N . THR A 1 95 ? 10.609 -11.974 -1.540 1.00 98.00 95 THR A N 1
ATOM 756 C CA . THR A 1 95 ? 10.829 -12.680 -2.805 1.00 98.00 95 THR A CA 1
ATOM 757 C C . THR A 1 95 ? 9.823 -12.231 -3.856 1.00 98.00 95 THR A C 1
ATOM 759 O O . THR A 1 95 ? 8.703 -11.839 -3.533 1.00 98.00 95 THR A O 1
ATOM 762 N N . ILE A 1 96 ? 10.217 -12.286 -5.129 1.00 98.19 96 ILE A N 1
ATOM 763 C CA . ILE A 1 96 ? 9.388 -11.863 -6.262 1.00 98.19 96 ILE A CA 1
ATOM 764 C C . ILE A 1 96 ? 9.327 -12.995 -7.284 1.00 98.19 96 ILE A C 1
ATOM 766 O O . ILE A 1 96 ? 10.357 -13.569 -7.636 1.00 98.19 96 ILE A O 1
ATOM 770 N N . LYS A 1 97 ? 8.126 -13.284 -7.783 1.00 97.94 97 LYS A N 1
ATOM 771 C CA . LYS A 1 97 ? 7.857 -14.271 -8.832 1.00 97.94 97 LYS A CA 1
ATOM 772 C C . LYS A 1 97 ? 7.076 -13.614 -9.963 1.00 97.94 97 LYS A C 1
ATOM 774 O O . LYS A 1 97 ? 6.081 -12.944 -9.710 1.00 97.94 97 LYS A O 1
ATOM 779 N N . GLY A 1 98 ? 7.509 -13.807 -11.206 1.00 97.69 98 GLY A N 1
ATOM 780 C CA . GLY A 1 98 ? 6.738 -13.375 -12.375 1.00 97.69 98 GLY A CA 1
ATOM 781 C C . GLY A 1 98 ? 5.433 -14.162 -12.516 1.00 97.69 98 GLY A C 1
ATOM 782 O O . GLY A 1 98 ? 5.375 -15.339 -12.157 1.00 97.69 98 GLY A O 1
ATOM 783 N N . ILE A 1 99 ? 4.394 -13.517 -13.043 1.00 97.44 99 ILE A N 1
ATOM 784 C CA . ILE A 1 99 ? 3.111 -14.154 -13.359 1.00 97.44 99 ILE A CA 1
ATOM 785 C C . ILE A 1 99 ? 3.190 -14.702 -14.786 1.00 97.44 99 ILE A C 1
ATOM 787 O O . ILE A 1 99 ? 3.255 -13.939 -15.746 1.00 97.44 99 ILE A O 1
ATOM 791 N N . SER A 1 100 ? 3.199 -16.028 -14.939 1.00 96.12 100 SER A N 1
ATOM 792 C CA . SER A 1 100 ? 3.452 -16.688 -16.232 1.00 96.12 100 SER A CA 1
ATOM 793 C C . SER A 1 100 ? 2.438 -16.326 -17.320 1.00 96.12 100 SER A C 1
ATOM 795 O O . SER A 1 100 ? 2.817 -16.131 -18.469 1.00 96.12 100 SER A O 1
ATOM 797 N N . PHE A 1 101 ? 1.161 -16.200 -16.957 1.00 96.00 101 PHE A N 1
ATOM 798 C CA . PHE A 1 101 ? 0.073 -15.858 -17.878 1.00 96.00 101 PHE A CA 1
ATOM 799 C C . PHE A 1 101 ? -0.138 -14.347 -18.052 1.00 96.00 101 PHE A C 1
ATOM 801 O O . PHE A 1 101 ? -1.000 -13.936 -18.824 1.00 96.00 101 PHE A O 1
ATOM 808 N N . LEU A 1 102 ? 0.619 -13.512 -17.332 1.00 96.12 102 LEU A N 1
ATOM 809 C CA . LEU A 1 102 ? 0.492 -12.060 -17.388 1.00 96.12 102 LEU A CA 1
ATOM 810 C C . LEU A 1 102 ? 1.890 -11.418 -17.392 1.00 96.12 102 LEU A C 1
ATOM 812 O O . LEU A 1 102 ? 2.406 -11.038 -16.336 1.00 96.12 102 LEU A O 1
ATOM 816 N N . PRO A 1 103 ? 2.528 -11.301 -18.573 1.00 96.12 103 PRO A N 1
ATOM 817 C CA . PRO A 1 103 ? 3.872 -10.750 -18.695 1.00 96.12 103 PRO A CA 1
ATOM 818 C C . PRO A 1 103 ? 4.007 -9.378 -18.025 1.00 96.12 103 PRO A C 1
ATOM 820 O O . PRO A 1 103 ? 3.064 -8.587 -18.001 1.00 96.12 103 PRO A O 1
ATOM 823 N N . ASN A 1 104 ? 5.197 -9.084 -17.493 1.00 97.12 104 ASN A N 1
ATOM 824 C CA . ASN A 1 104 ? 5.506 -7.845 -16.762 1.00 97.12 104 ASN A CA 1
ATOM 825 C C . ASN A 1 104 ? 4.697 -7.621 -15.473 1.00 97.12 104 ASN A C 1
ATOM 827 O O . ASN A 1 104 ? 4.692 -6.508 -14.952 1.00 97.12 104 ASN A O 1
ATOM 831 N N . ASN A 1 105 ? 4.037 -8.653 -14.950 1.00 98.31 105 ASN A N 1
ATOM 832 C CA . ASN A 1 105 ? 3.370 -8.616 -13.657 1.00 98.31 105 ASN A CA 1
ATOM 833 C C . ASN A 1 105 ? 4.013 -9.625 -12.712 1.00 98.31 105 ASN A C 1
ATOM 835 O O . ASN A 1 105 ? 4.579 -10.638 -13.140 1.00 98.31 105 ASN A O 1
ATOM 839 N N . TYR A 1 106 ? 3.940 -9.331 -11.420 1.00 98.44 106 TYR A N 1
ATOM 840 C CA . TYR A 1 106 ? 4.697 -10.035 -10.400 1.00 98.44 106 TYR A CA 1
ATOM 841 C C . TYR A 1 106 ? 3.860 -10.256 -9.145 1.00 98.44 106 TYR A C 1
ATOM 843 O O . TYR A 1 106 ? 3.126 -9.371 -8.704 1.00 98.44 106 TYR A O 1
ATOM 851 N N . TYR A 1 107 ? 4.040 -11.425 -8.539 1.00 98.25 107 TYR A N 1
ATOM 852 C CA . TYR A 1 107 ? 3.711 -11.670 -7.144 1.00 98.25 107 TYR A CA 1
ATOM 853 C C . TYR A 1 107 ? 4.937 -11.399 -6.273 1.00 98.25 107 TYR A C 1
ATOM 855 O O . TYR A 1 107 ? 6.047 -11.831 -6.589 1.00 98.25 107 TYR A O 1
ATOM 863 N N . GLY A 1 108 ? 4.731 -10.718 -5.157 1.00 97.81 108 GLY A N 1
ATOM 864 C CA . GLY A 1 108 ? 5.718 -10.449 -4.129 1.00 97.81 108 GLY A CA 1
ATOM 865 C C . GLY A 1 108 ? 5.290 -11.053 -2.796 1.00 97.81 108 GLY A C 1
ATOM 866 O O . GLY A 1 108 ? 4.158 -10.843 -2.362 1.00 97.81 108 GLY A O 1
ATOM 867 N N . PHE A 1 109 ? 6.194 -11.779 -2.140 1.00 97.62 109 PHE A N 1
ATOM 868 C CA . PHE A 1 109 ? 5.921 -12.457 -0.876 1.00 97.62 109 PHE A CA 1
ATOM 869 C C . PHE A 1 109 ? 7.018 -12.208 0.144 1.00 97.62 109 PHE A C 1
ATOM 871 O O . PHE A 1 109 ? 8.207 -12.255 -0.178 1.00 97.62 109 PHE A O 1
ATOM 878 N N . LYS A 1 110 ? 6.618 -12.061 1.400 1.00 96.38 110 LYS A N 1
ATOM 879 C CA . LYS A 1 110 ? 7.508 -12.221 2.546 1.00 96.38 110 LYS A CA 1
ATOM 880 C C . LYS A 1 110 ? 6.720 -12.858 3.683 1.00 96.38 110 LYS A C 1
ATOM 882 O O . LYS A 1 110 ? 5.589 -12.451 3.938 1.00 96.38 110 LYS A O 1
ATOM 887 N N . THR A 1 111 ? 7.334 -13.830 4.343 1.00 89.25 111 THR A N 1
ATOM 888 C CA . THR A 1 111 ? 6.828 -14.471 5.562 1.00 89.25 111 THR A CA 1
ATOM 889 C C . THR A 1 111 ? 7.631 -14.038 6.787 1.00 89.25 111 THR A C 1
ATOM 891 O O . THR A 1 111 ? 8.658 -13.324 6.625 1.00 89.25 111 THR A O 1
#

pLDDT: mean 93.86, std 5.94, range [52.56, 98.5]